Protein AF-A0A397UJT2-F1 (afdb_monomer)

Sequence (170 aa):
MAKDAKRPDTSYPSSTNLVVKIWIHFEGTPDPNKLEANISQVRDLADFKRILKNEFEPLKKVIPQNIQFLNNNNTPLLPDTSLQTLADSTTAKTPLLVRYPLSDANSKCKIPHTSGSLSLLREEVVKRFKELQTEEFYFFNDEIKDEIRNEYNFNILVSETEPNACQGLT

Solvent-accessible surface area (backbone atoms only — not comparable to full-atom values): 10315 Å² total; per-residue (Å²): 137,84,81,84,79,80,76,80,81,80,75,71,79,73,80,72,78,42,66,46,57,32,23,35,21,50,40,50,53,95,64,60,45,78,47,78,45,78,38,74,87,45,62,21,47,60,56,42,46,60,53,49,29,74,76,34,78,88,37,58,85,50,58,68,88,55,54,42,46,22,44,78,81,73,44,78,57,61,54,79,42,50,40,65,65,46,29,77,66,30,33,87,91,42,27,41,31,39,37,36,64,78,54,90,67,85,62,67,44,97,68,61,62,33,39,37,38,60,60,52,46,51,55,53,48,34,72,74,39,63,75,52,71,82,47,92,84,83,51,72,41,81,88,80,71,44,71,48,84,44,32,66,55,44,51,51,54,59,69,72,42,75,82,66,75,46,72,75,93,121

Organism: NCBI:txid44941

Radius of gyration: 22.95 Å; Cα contacts (8 Å, |Δi|>4): 228; chains: 1; bounding box: 46×37×94 Å

Nearest PDB structures (foldseek):
  6mfs-assembly1_A  TM=5.201E-01  e=7.960E-03  Mus musculus
  5hkh-assembly1_C  TM=5.973E-01  e=2.929E-02  Homo sapiens
  2kmc-assembly1_A  TM=5.522E-01  e=3.117E-02  Mus musculus
  5xda-assembly1_I-2  TM=5.743E-01  e=5.796E-02  Caenorhabditis elegans
  8exo-assembly1_A  TM=5.733E-01  e=8.352E-01  Homo sapiens

pLDDT: mean 78.0, std 15.74, range [34.88, 94.56]

Foldseek 3Di:
DDDDDDDDPPPDPDLPQPFFWAWEDEAFDPFTDIDTDRCSPPFWQLSVLVVCLVVDVQSVPFDSVQKFKAWQVRHTDDRNHGPNVRRVPHDRVTHTYIKGAPDPPPQPDPQGRISNSVVVVLVVCCVVPVVVVPDDDWDADPVVRGTPPTSVSVNVVVVPDDRPSPPDPD

Secondary structure (DSSP, 8-state):
-PPP--------------EEEEEEEETT-SS-EEEEEE-TT--BHHHHHHHHHHH-GGGTTS-GGG-EEE-TTSPBPPTT-BHHHHHHH-BTTBPEEEE-BS------SSS--BTTHHHHHHHHHHHH-GGGGTS----EETTTTEE--SHHHHHHHHHHS---------

Mean predicted aligned error: 11.89 Å

Structure (mmCIF, N/CA/C/O backbone):
data_AF-A0A397UJT2-F1
#
_entry.id   AF-A0A397UJT2-F1
#
loop_
_atom_site.group_PDB
_atom_site.id
_atom_site.type_symbol
_atom_site.label_atom_id
_atom_site.label_alt_id
_atom_site.label_comp_id
_atom_site.label_asym_id
_atom_site.label_entity_id
_atom_site.label_seq_id
_atom_site.pdbx_PDB_ins_code
_atom_site.Cartn_x
_atom_site.Cartn_y
_atom_site.Cartn_z
_atom_site.occupancy
_atom_site.B_iso_or_equiv
_atom_site.auth_seq_id
_atom_site.auth_comp_id
_atom_site.auth_asym_id
_atom_site.auth_atom_id
_atom_site.pdbx_PDB_model_num
ATOM 1 N N . MET A 1 1 ? -28.505 20.212 66.284 1.00 43.03 1 MET A N 1
ATOM 2 C CA . MET A 1 1 ? -27.267 20.473 65.515 1.00 43.03 1 MET A CA 1
ATOM 3 C C . MET A 1 1 ? -27.104 19.332 64.524 1.00 43.03 1 MET A C 1
ATOM 5 O O . MET A 1 1 ? -26.842 18.212 64.945 1.00 43.03 1 MET A O 1
ATOM 9 N N . ALA A 1 2 ? -27.422 19.577 63.252 1.00 40.47 2 ALA A N 1
ATOM 10 C CA . ALA A 1 2 ? -27.397 18.567 62.196 1.00 40.47 2 ALA A CA 1
ATOM 11 C C . ALA A 1 2 ? -25.959 18.371 61.693 1.00 40.47 2 ALA A C 1
ATOM 13 O O . ALA A 1 2 ? -25.232 19.345 61.521 1.00 40.47 2 ALA A O 1
ATOM 14 N N . LYS A 1 3 ? -25.546 17.112 61.507 1.00 45.75 3 LYS A N 1
ATOM 15 C CA . LYS A 1 3 ? -24.266 16.748 60.892 1.00 45.75 3 LYS A CA 1
ATOM 16 C C . LYS A 1 3 ? -24.428 16.790 59.374 1.00 45.75 3 LYS A C 1
ATOM 18 O O . LYS A 1 3 ? -25.236 16.037 58.836 1.00 45.75 3 LYS A O 1
ATOM 23 N N . ASP A 1 4 ? -23.647 17.640 58.716 1.00 44.72 4 ASP A N 1
ATOM 24 C CA . ASP A 1 4 ? -23.511 17.665 57.262 1.00 44.72 4 ASP A CA 1
ATOM 25 C C . ASP A 1 4 ? -22.942 16.335 56.753 1.00 44.72 4 ASP A C 1
ATOM 27 O O . ASP A 1 4 ? -21.814 15.944 57.068 1.00 44.72 4 ASP A O 1
ATOM 31 N N . ALA A 1 5 ? -23.745 15.627 55.962 1.00 48.91 5 ALA A N 1
ATOM 32 C CA . ALA A 1 5 ? -23.319 14.451 55.224 1.00 48.91 5 ALA A CA 1
ATOM 33 C C . ALA A 1 5 ? -22.609 14.905 53.941 1.00 48.91 5 ALA A C 1
ATOM 35 O O . ALA A 1 5 ? -23.224 15.423 53.009 1.00 48.91 5 ALA A O 1
ATOM 36 N N . LYS A 1 6 ? -21.291 14.707 53.902 1.00 49.12 6 LYS A N 1
ATOM 37 C CA . LYS A 1 6 ? -20.443 14.969 52.737 1.00 49.12 6 LYS A CA 1
ATOM 38 C C . LYS A 1 6 ? -20.831 14.005 51.605 1.00 49.12 6 LYS A C 1
ATOM 40 O O . LYS A 1 6 ? -20.672 12.794 51.749 1.00 49.12 6 LYS A O 1
ATOM 45 N N . ARG A 1 7 ? -21.366 14.535 50.497 1.00 48.69 7 ARG A N 1
ATOM 46 C CA . ARG A 1 7 ? -21.610 13.778 49.254 1.00 48.69 7 ARG A CA 1
ATOM 47 C C . ARG A 1 7 ? -20.283 13.183 48.756 1.00 48.69 7 ARG A C 1
ATOM 49 O O . ARG A 1 7 ? -19.294 13.914 48.734 1.00 48.69 7 ARG A O 1
ATOM 56 N N . PRO A 1 8 ? -20.237 11.903 48.351 1.00 46.66 8 PRO A N 1
ATOM 57 C CA . PRO A 1 8 ? -19.064 11.366 47.683 1.00 46.66 8 PRO A CA 1
ATOM 58 C C . PRO A 1 8 ? -18.974 11.978 46.282 1.00 46.66 8 PRO A C 1
ATOM 60 O O . PRO A 1 8 ? -19.914 11.874 45.492 1.00 46.66 8 PRO A O 1
ATOM 63 N N . ASP A 1 9 ? -17.848 12.631 45.999 1.00 44.88 9 ASP A N 1
ATOM 64 C CA . ASP A 1 9 ? -17.469 13.045 44.653 1.00 44.88 9 ASP A CA 1
ATOM 65 C C . ASP A 1 9 ? -17.355 11.796 43.776 1.00 44.88 9 ASP A C 1
ATOM 67 O O . ASP A 1 9 ? -16.393 11.032 43.857 1.00 44.88 9 ASP A O 1
ATOM 71 N N . THR A 1 10 ? -18.353 11.573 42.927 1.00 47.56 10 THR A N 1
ATOM 72 C CA . THR A 1 10 ? -18.224 10.698 41.766 1.00 47.56 10 THR A CA 1
ATOM 73 C C . THR A 1 10 ? -17.320 11.401 40.761 1.00 47.56 10 THR A C 1
ATOM 75 O O . THR A 1 10 ? -17.795 12.107 39.870 1.00 47.56 10 THR A O 1
ATOM 78 N N . SER A 1 11 ? -16.005 11.243 40.921 1.00 48.69 11 SER A N 1
ATOM 79 C CA . SER A 1 11 ? -15.072 11.508 39.836 1.00 48.69 11 SER A CA 1
ATOM 80 C C . SER A 1 11 ? -15.360 10.498 38.727 1.00 48.69 11 SER A C 1
ATOM 82 O O . SER A 1 11 ? -15.178 9.289 38.875 1.00 48.69 11 SER A O 1
ATOM 84 N N . TYR A 1 12 ? -15.892 10.995 37.613 1.00 52.59 12 TYR A N 1
ATOM 85 C CA . TYR A 1 12 ? -15.984 10.220 36.384 1.00 52.59 12 TYR A CA 1
ATOM 86 C C . TYR A 1 12 ? -14.579 9.716 36.030 1.00 52.59 12 TYR A C 1
ATOM 88 O O . TYR A 1 12 ? -13.629 10.503 36.123 1.00 52.59 12 TYR A O 1
ATOM 96 N N . PRO A 1 13 ? -14.405 8.438 35.640 1.00 48.00 13 PRO A N 1
ATOM 97 C CA . PRO A 1 13 ? -13.112 7.973 35.179 1.00 48.00 13 PRO A CA 1
ATOM 98 C C . PRO A 1 13 ? -12.708 8.843 33.990 1.00 48.00 13 PRO A C 1
ATOM 100 O O . PRO A 1 13 ? -13.432 8.944 32.998 1.00 48.00 13 PRO A O 1
ATOM 103 N N . SER A 1 14 ? -11.576 9.527 34.160 1.00 47.69 14 SER A N 1
ATOM 104 C CA . SER A 1 14 ? -10.899 10.292 33.122 1.00 47.69 14 SER A CA 1
ATOM 105 C C . SER A 1 14 ? -10.899 9.456 31.848 1.00 47.69 14 SER A C 1
ATOM 107 O O . SER A 1 14 ? -10.409 8.326 31.874 1.00 47.69 14 SER A O 1
ATOM 109 N N . SER A 1 15 ? -11.505 9.979 30.776 1.00 48.84 15 SER A N 1
ATOM 110 C CA . SER A 1 15 ? -11.451 9.357 29.453 1.00 48.84 15 SER A CA 1
ATOM 111 C C . SER A 1 15 ? -9.988 9.098 29.134 1.00 48.84 15 SER A C 1
ATOM 113 O O . SER A 1 15 ? -9.225 10.022 28.855 1.00 48.84 15 SER A O 1
ATOM 115 N N . THR A 1 16 ? -9.576 7.840 29.238 1.00 52.31 16 THR A N 1
ATOM 116 C CA . THR A 1 16 ? -8.257 7.411 28.819 1.00 52.31 16 THR A CA 1
ATOM 117 C C . THR A 1 16 ? -8.211 7.625 27.318 1.00 52.31 16 THR A C 1
ATOM 119 O O . THR A 1 16 ? -8.825 6.889 26.550 1.00 52.31 16 THR A O 1
ATOM 122 N N . ASN A 1 17 ? -7.524 8.684 26.894 1.00 58.03 17 ASN A N 1
ATOM 123 C CA . ASN A 1 17 ? -7.162 8.868 25.499 1.00 58.03 17 ASN A CA 1
ATOM 124 C C . ASN A 1 17 ? -6.334 7.644 25.093 1.00 58.03 17 ASN A C 1
ATOM 126 O O . ASN A 1 17 ? -5.150 7.559 25.415 1.00 58.03 17 ASN A O 1
ATOM 130 N N . LEU A 1 18 ? -6.975 6.666 24.450 1.00 65.31 18 LEU A N 1
ATOM 131 C CA . LEU A 1 18 ? -6.307 5.514 23.861 1.00 65.31 18 LEU A CA 1
ATOM 132 C C . LEU A 1 18 ? -5.561 6.021 22.628 1.00 65.31 18 LEU A C 1
ATOM 134 O O . LEU A 1 18 ? -6.093 6.074 21.518 1.00 65.31 18 LEU A O 1
ATOM 138 N N . VAL A 1 19 ? -4.338 6.493 22.865 1.00 73.31 19 VAL A N 1
ATOM 139 C CA . VAL A 1 19 ? -3.390 6.819 21.806 1.00 73.31 19 VAL A CA 1
ATOM 140 C C . VAL A 1 19 ? -2.801 5.510 21.330 1.00 73.31 19 VAL A C 1
ATOM 142 O O . VAL A 1 19 ? -2.111 4.819 22.080 1.00 73.31 19 VAL A O 1
ATOM 145 N N . VAL A 1 20 ? -3.074 5.183 20.078 1.00 74.62 20 VAL A N 1
ATOM 146 C CA . VAL A 1 20 ? -2.522 4.000 19.446 1.00 74.62 20 VAL A CA 1
ATOM 147 C C . VAL A 1 20 ? -1.421 4.395 18.485 1.00 74.62 20 VAL A C 1
ATOM 149 O O . VAL A 1 20 ? -1.492 5.414 17.795 1.00 74.62 20 VAL A O 1
ATOM 152 N N . LYS A 1 21 ? -0.372 3.575 18.499 1.00 86.56 21 LYS A N 1
ATOM 153 C CA . LYS A 1 21 ? 0.815 3.723 17.671 1.00 86.56 21 LYS A CA 1
ATOM 154 C C . LYS A 1 21 ? 0.813 2.593 16.659 1.00 86.56 21 LYS A C 1
ATOM 156 O O . LYS A 1 21 ? 0.954 1.441 17.049 1.00 86.56 21 LYS A O 1
ATOM 161 N N . ILE A 1 22 ? 0.656 2.923 15.386 1.00 90.69 22 ILE A N 1
ATOM 162 C CA . ILE A 1 22 ? 0.601 1.941 14.303 1.00 90.69 22 ILE A CA 1
ATOM 163 C C . ILE A 1 22 ? 1.647 2.285 13.250 1.00 90.69 22 ILE A C 1
ATOM 165 O O . ILE A 1 22 ? 1.826 3.450 12.892 1.00 90.69 22 ILE A O 1
ATOM 169 N N . TRP A 1 23 ? 2.375 1.275 12.782 1.00 93.31 23 TRP A N 1
ATOM 170 C CA . TRP A 1 23 ? 3.305 1.440 11.670 1.00 93.31 23 TRP A CA 1
ATOM 171 C C . TRP A 1 23 ? 2.559 1.248 10.361 1.00 93.31 23 TRP A C 1
ATOM 173 O O . TRP A 1 23 ? 1.904 0.228 10.164 1.00 93.31 23 TRP A O 1
ATOM 183 N N . ILE A 1 24 ? 2.663 2.233 9.478 1.00 92.44 24 ILE A N 1
ATOM 184 C CA . ILE A 1 24 ? 1.937 2.297 8.216 1.00 92.44 24 ILE A CA 1
ATOM 185 C C . ILE A 1 24 ? 2.936 2.488 7.099 1.00 92.44 24 ILE A C 1
ATOM 187 O O . ILE A 1 24 ? 3.810 3.344 7.178 1.00 92.44 24 ILE A O 1
ATOM 191 N N . HIS A 1 25 ? 2.776 1.741 6.025 1.00 91.19 25 HIS A N 1
ATOM 192 C CA . HIS A 1 25 ? 3.574 1.904 4.828 1.00 91.19 25 HIS A CA 1
ATOM 193 C C . HIS A 1 25 ? 2.638 2.186 3.671 1.00 91.19 25 HIS A C 1
ATOM 195 O O . HIS A 1 25 ? 1.813 1.351 3.305 1.00 91.19 25 HIS A O 1
ATOM 201 N N . PHE A 1 26 ? 2.734 3.390 3.120 1.00 87.31 26 PHE A N 1
ATOM 202 C CA . PHE A 1 26 ? 2.083 3.666 1.854 1.00 87.31 26 PHE A CA 1
ATOM 203 C C . PHE A 1 26 ? 2.830 2.903 0.784 1.00 87.31 26 PHE A C 1
ATOM 205 O O . PHE A 1 26 ? 4.045 3.029 0.654 1.00 87.31 26 PHE A O 1
ATOM 212 N N . GLU A 1 27 ? 2.107 2.087 0.035 1.00 80.94 27 GLU A N 1
ATOM 213 C CA . GLU A 1 27 ? 2.737 1.373 -1.056 1.00 80.94 27 GLU A CA 1
ATOM 214 C C . GLU A 1 27 ? 3.396 2.376 -2.007 1.00 80.94 27 GLU A C 1
ATOM 216 O O . GLU A 1 27 ? 2.856 3.465 -2.231 1.00 80.94 27 GLU A O 1
ATOM 221 N N . GLY A 1 28 ? 4.601 2.039 -2.463 1.00 70.81 28 GLY A N 1
ATOM 222 C CA . GLY A 1 28 ? 5.412 2.905 -3.309 1.00 70.81 28 GLY A CA 1
ATOM 223 C C . GLY A 1 28 ? 6.269 3.950 -2.583 1.00 70.81 28 GLY A C 1
ATOM 224 O O . GLY A 1 28 ? 7.106 4.592 -3.218 1.00 70.81 28 GLY A O 1
ATOM 225 N N . THR A 1 29 ? 6.134 4.127 -1.264 1.00 74.62 29 THR A N 1
ATOM 226 C CA . THR A 1 29 ? 7.084 4.948 -0.491 1.00 74.62 29 THR A CA 1
ATOM 227 C C . THR A 1 29 ? 8.268 4.104 -0.012 1.00 74.62 29 THR A C 1
ATOM 229 O O . THR A 1 29 ? 8.102 2.905 0.200 1.00 74.62 29 THR A O 1
ATOM 232 N N . PRO A 1 30 ? 9.469 4.683 0.173 1.00 74.81 30 PRO A N 1
ATOM 233 C CA . PRO A 1 30 ? 10.641 3.907 0.583 1.00 74.81 30 PRO A CA 1
ATOM 234 C C . PRO A 1 30 ? 10.521 3.369 2.013 1.00 74.81 30 PRO A C 1
ATOM 236 O O . PRO A 1 30 ? 10.915 2.236 2.269 1.00 74.81 30 PRO A O 1
ATOM 239 N N . ASP A 1 31 ? 9.922 4.150 2.917 1.00 80.75 31 ASP A N 1
ATOM 240 C CA . ASP A 1 31 ? 9.933 3.856 4.348 1.00 80.75 31 ASP A CA 1
ATOM 241 C C . ASP A 1 31 ? 8.528 3.859 4.974 1.00 80.75 31 ASP A C 1
ATOM 243 O O . ASP A 1 31 ? 7.656 4.640 4.564 1.00 80.75 31 ASP A O 1
ATOM 247 N N . PRO A 1 32 ? 8.299 3.018 6.000 1.00 88.88 32 PRO A N 1
ATOM 248 C CA . PRO A 1 32 ? 7.095 3.059 6.810 1.00 88.88 32 PRO A CA 1
ATOM 249 C C . PRO A 1 32 ? 7.113 4.239 7.787 1.00 88.88 32 PRO A C 1
ATOM 251 O O . PRO A 1 32 ? 8.118 4.552 8.425 1.00 88.88 32 PRO A O 1
ATOM 254 N N . ASN A 1 33 ? 5.948 4.845 7.977 1.00 88.50 33 ASN A N 1
ATOM 255 C CA . ASN A 1 33 ? 5.705 5.928 8.915 1.00 88.50 33 ASN A CA 1
ATOM 256 C C . ASN A 1 33 ? 4.991 5.409 10.160 1.00 88.50 33 ASN A C 1
ATOM 258 O O . ASN A 1 33 ? 4.050 4.617 10.084 1.00 88.50 33 ASN A O 1
ATOM 262 N N . LYS A 1 34 ? 5.403 5.897 11.328 1.00 90.25 34 LYS A N 1
ATOM 263 C CA . LYS A 1 34 ? 4.697 5.627 12.577 1.00 90.25 34 LYS A CA 1
ATOM 264 C C . LYS A 1 34 ? 3.608 6.673 12.776 1.00 90.25 34 LYS A C 1
ATOM 266 O O . LYS A 1 34 ? 3.916 7.844 12.980 1.00 90.25 34 LYS A O 1
ATOM 271 N N . LEU A 1 35 ? 2.352 6.246 12.743 1.00 88.50 35 LEU A N 1
ATOM 272 C CA . LEU A 1 35 ? 1.218 7.100 13.065 1.00 88.50 35 LEU A CA 1
ATOM 273 C C . LEU A 1 35 ? 0.889 6.977 14.553 1.00 88.50 35 LEU A C 1
ATOM 275 O O . LEU A 1 35 ? 0.661 5.875 15.056 1.00 88.50 35 LEU A O 1
ATOM 279 N N . GLU A 1 36 ? 0.832 8.114 15.241 1.00 85.94 36 GLU A N 1
ATOM 280 C CA . GLU A 1 36 ? 0.299 8.214 16.599 1.00 85.94 36 GLU A CA 1
ATOM 281 C C . GLU A 1 36 ? -1.036 8.956 16.532 1.00 85.94 36 GLU A C 1
ATOM 283 O O . GLU A 1 36 ? -1.069 10.157 16.283 1.00 85.94 36 GLU A O 1
ATOM 288 N N . ALA A 1 37 ? -2.142 8.238 16.723 1.00 74.69 37 ALA A N 1
ATOM 289 C CA . ALA A 1 37 ? -3.480 8.812 16.639 1.00 74.69 37 ALA A CA 1
ATOM 290 C C . ALA A 1 37 ? -4.293 8.478 17.892 1.00 74.69 37 ALA A C 1
ATOM 292 O O . ALA A 1 37 ? -4.190 7.384 18.454 1.00 74.69 37 ALA A O 1
ATOM 293 N N . ASN A 1 38 ? -5.131 9.420 18.328 1.00 74.69 38 ASN A N 1
ATOM 294 C CA . ASN A 1 38 ? -6.150 9.133 19.332 1.00 74.69 38 ASN A CA 1
ATOM 295 C C . ASN A 1 38 ? -7.276 8.347 18.658 1.00 74.69 38 ASN A C 1
ATOM 297 O O . ASN A 1 38 ? -8.054 8.903 17.884 1.00 74.69 38 ASN A O 1
ATOM 301 N N . ILE A 1 39 ? -7.345 7.051 18.953 1.00 69.75 39 ILE A N 1
ATOM 302 C CA . ILE A 1 39 ? -8.316 6.139 18.345 1.00 69.75 39 ILE A CA 1
ATOM 303 C C . ILE A 1 39 ? -9.414 5.732 19.324 1.00 69.75 39 ILE A C 1
ATOM 305 O O . ILE A 1 39 ? -10.097 4.741 19.097 1.00 69.75 39 ILE A O 1
ATOM 309 N N . SER A 1 40 ? -9.624 6.485 20.407 1.00 68.12 40 SER A N 1
ATOM 310 C CA . SER A 1 40 ? -10.655 6.186 21.419 1.00 68.12 40 SER A CA 1
ATOM 311 C C . SER A 1 40 ? -12.063 5.948 20.841 1.00 68.12 40 SER A C 1
ATOM 313 O O . SER A 1 40 ? -12.888 5.304 21.486 1.00 68.12 40 SER A O 1
ATOM 315 N N . GLN A 1 41 ? -12.332 6.421 19.618 1.00 68.81 41 GLN A N 1
ATOM 316 C CA . GLN A 1 41 ? -13.581 6.204 18.879 1.00 68.81 41 GLN A CA 1
ATOM 317 C C . GLN A 1 41 ? -13.438 5.378 17.589 1.00 68.81 41 GLN A C 1
ATOM 319 O O . GLN A 1 41 ? -14.412 5.252 16.856 1.00 68.81 41 GLN A O 1
ATOM 324 N N . VAL A 1 42 ? -12.258 4.838 17.286 1.00 81.50 42 VAL A N 1
ATOM 325 C CA . VAL A 1 42 ? -11.992 4.062 16.067 1.00 81.50 42 VAL A CA 1
ATOM 326 C C . VAL A 1 42 ? -11.751 2.613 16.452 1.00 81.50 42 VAL A C 1
ATOM 328 O O . VAL A 1 42 ? -10.796 2.296 17.158 1.00 81.50 42 VAL A O 1
ATOM 331 N N . ARG A 1 43 ? -12.651 1.735 16.008 1.00 83.38 43 ARG A N 1
ATOM 332 C CA . ARG A 1 43 ? -12.629 0.315 16.386 1.00 83.38 43 ARG A CA 1
ATOM 333 C C . ARG A 1 43 ? -11.940 -0.549 15.342 1.00 83.38 43 ARG A C 1
ATOM 335 O O . ARG A 1 43 ? -11.213 -1.479 15.691 1.00 83.38 43 ARG A O 1
ATOM 342 N N . ASP A 1 44 ? -12.160 -0.224 14.079 1.00 89.38 44 ASP A N 1
ATOM 343 C CA . ASP A 1 44 ? -11.795 -1.066 12.954 1.00 89.38 44 ASP A CA 1
ATOM 344 C C . ASP A 1 44 ? -11.137 -0.269 11.819 1.00 89.38 44 ASP A C 1
ATOM 346 O O . ASP A 1 44 ? -10.925 0.948 11.897 1.00 89.38 44 ASP A O 1
ATOM 350 N N . LEU A 1 45 ? -10.769 -0.981 10.757 1.00 90.88 45 LEU A N 1
ATOM 351 C CA . LEU A 1 45 ? -10.144 -0.391 9.582 1.00 90.88 45 LEU A CA 1
ATOM 352 C C . LEU A 1 45 ? -11.088 0.531 8.800 1.00 90.88 45 LEU A C 1
ATOM 354 O O . LEU A 1 45 ? -10.605 1.459 8.150 1.00 90.88 45 LEU A O 1
ATOM 358 N N . ALA A 1 46 ? -12.406 0.319 8.838 1.00 89.25 46 ALA A N 1
ATOM 359 C CA . ALA A 1 46 ? -13.356 1.193 8.154 1.00 89.25 46 ALA A CA 1
ATOM 360 C C . ALA A 1 46 ? -13.334 2.604 8.759 1.00 89.25 46 ALA A C 1
ATOM 362 O O . ALA A 1 46 ? -13.181 3.588 8.026 1.00 89.25 46 ALA A O 1
ATOM 363 N N . ASP A 1 47 ? -13.385 2.694 10.087 1.00 88.19 47 ASP A N 1
ATOM 364 C CA . ASP A 1 47 ? -13.262 3.952 10.823 1.00 88.19 47 ASP A CA 1
ATOM 365 C C . ASP A 1 47 ? -11.868 4.582 10.654 1.00 88.19 47 ASP A C 1
ATOM 367 O O . ASP A 1 47 ? -11.725 5.808 10.544 1.00 88.19 47 ASP A O 1
ATOM 371 N N . PHE A 1 48 ? -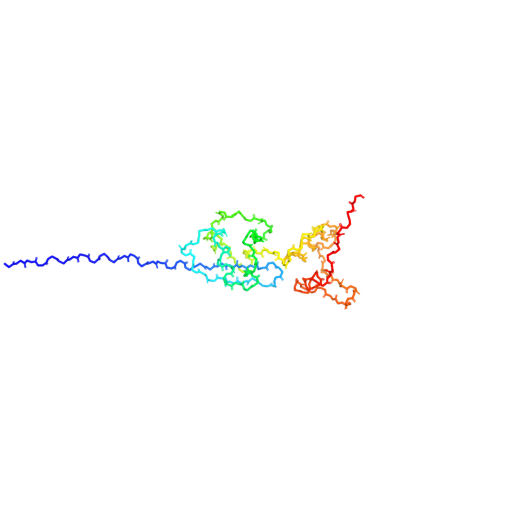10.827 3.745 10.584 1.00 90.62 48 PHE A N 1
ATOM 372 C CA . PHE A 1 48 ? -9.437 4.188 10.485 1.00 90.62 48 PHE A CA 1
ATOM 373 C C . PHE A 1 48 ? -9.137 4.969 9.200 1.00 90.62 48 PHE A C 1
ATOM 375 O O . PHE A 1 48 ? -8.337 5.907 9.219 1.00 90.62 48 PHE A O 1
ATOM 382 N N . LYS A 1 49 ? -9.837 4.674 8.096 1.00 91.50 49 LYS A N 1
ATOM 383 C CA . LYS A 1 49 ? -9.704 5.420 6.828 1.00 91.50 49 LYS A CA 1
ATOM 384 C C . LYS A 1 49 ? -9.884 6.922 7.018 1.00 91.50 49 LYS A C 1
ATOM 386 O O . LYS A 1 49 ? -9.171 7.707 6.398 1.00 91.50 49 LYS A O 1
ATOM 391 N N . ARG A 1 50 ? -10.815 7.337 7.883 1.00 88.44 50 ARG A N 1
ATOM 392 C CA . ARG A 1 50 ? -11.068 8.758 8.162 1.00 88.44 50 ARG A CA 1
ATOM 393 C C . ARG A 1 50 ? -9.870 9.424 8.834 1.00 88.44 50 ARG A C 1
ATOM 395 O O . ARG A 1 50 ? -9.550 10.554 8.481 1.00 88.44 50 ARG A O 1
ATOM 402 N N . ILE A 1 51 ? -9.211 8.732 9.765 1.00 88.75 51 ILE A N 1
ATOM 403 C CA . ILE A 1 51 ? -7.997 9.240 10.418 1.00 88.75 51 ILE A CA 1
ATOM 404 C C . ILE A 1 51 ? -6.907 9.434 9.368 1.00 88.75 51 ILE A C 1
ATOM 406 O O . ILE A 1 51 ? -6.374 10.529 9.241 1.00 88.75 51 ILE A O 1
ATOM 410 N N . LEU A 1 52 ? -6.642 8.419 8.544 1.00 89.88 52 LEU A N 1
ATOM 411 C CA . LEU A 1 52 ? -5.583 8.508 7.537 1.00 89.88 52 LEU A CA 1
ATOM 412 C C . LEU A 1 52 ? -5.781 9.649 6.548 1.00 89.88 52 LEU A C 1
ATOM 414 O O . LEU A 1 52 ? -4.825 10.329 6.197 1.00 89.88 52 LEU A O 1
ATOM 418 N N . LYS A 1 53 ? -7.021 9.894 6.129 1.00 90.81 53 LYS A N 1
ATOM 419 C CA . LYS A 1 53 ? -7.330 11.024 5.252 1.00 90.81 53 LYS A CA 1
ATOM 420 C C . LYS A 1 53 ? -7.034 12.382 5.883 1.00 90.81 53 LYS A C 1
ATOM 422 O O . LYS A 1 53 ? -6.684 13.308 5.159 1.00 90.81 53 LYS A O 1
ATOM 427 N N . ASN A 1 54 ? -7.217 12.516 7.192 1.00 87.62 54 ASN A N 1
ATOM 428 C CA . ASN A 1 54 ? -6.956 13.769 7.894 1.00 87.62 54 ASN A CA 1
ATOM 429 C C . ASN A 1 54 ? -5.455 13.991 8.104 1.00 87.62 54 ASN A C 1
ATOM 431 O O . ASN A 1 54 ? -4.991 15.120 7.981 1.00 87.62 54 ASN A O 1
ATOM 435 N N . GLU A 1 55 ? -4.722 12.915 8.385 1.00 88.12 55 GLU A N 1
ATOM 436 C CA . GLU A 1 55 ? -3.298 12.959 8.731 1.00 88.12 55 GLU A CA 1
ATOM 437 C C . GLU A 1 55 ? -2.382 13.015 7.499 1.00 88.12 55 GLU A C 1
ATOM 439 O O . GLU A 1 55 ? -1.311 13.615 7.548 1.00 88.12 55 GLU A O 1
ATOM 444 N N . PHE A 1 56 ? -2.790 12.423 6.371 1.00 87.25 56 PHE A N 1
ATOM 445 C CA . PHE A 1 56 ? -1.940 12.294 5.187 1.00 87.25 56 PHE A CA 1
ATOM 446 C C . PHE A 1 56 ? -2.518 13.041 3.980 1.00 87.25 56 PHE A C 1
ATOM 448 O O . PHE A 1 56 ? -3.541 12.649 3.414 1.00 87.25 56 PHE A O 1
ATOM 455 N N . GLU A 1 57 ? -1.807 14.084 3.529 1.00 85.50 57 GLU A N 1
ATOM 456 C CA . GLU A 1 57 ? -2.169 14.895 2.352 1.00 85.50 57 GLU A CA 1
ATOM 457 C C . GLU A 1 57 ? -2.541 14.071 1.104 1.00 85.50 57 GLU A C 1
ATOM 459 O O . GLU A 1 57 ? -3.579 14.374 0.504 1.00 85.50 57 GLU A O 1
ATOM 464 N N . PRO A 1 58 ? -1.796 13.006 0.720 1.00 81.44 58 PRO A N 1
ATOM 465 C CA . PRO A 1 58 ? -2.121 12.221 -0.474 1.00 81.44 58 PRO A CA 1
ATOM 466 C C . PRO A 1 58 ? -3.518 11.590 -0.436 1.00 81.44 58 PRO A C 1
ATOM 468 O O . PRO A 1 58 ? -4.132 11.372 -1.477 1.00 81.44 58 PRO A O 1
ATOM 471 N N . LEU A 1 59 ? -4.056 11.330 0.759 1.00 88.25 59 LEU A N 1
ATOM 472 C CA . LEU A 1 59 ? -5.338 10.658 0.933 1.00 88.25 59 LEU A CA 1
ATOM 473 C C . LEU A 1 59 ? -6.534 11.610 1.017 1.00 88.25 59 LEU A C 1
ATOM 475 O O . LEU A 1 59 ? -7.674 11.153 0.907 1.00 88.25 59 LEU A O 1
ATOM 479 N N . LYS A 1 60 ? -6.333 12.926 1.171 1.00 87.75 60 LYS A N 1
ATOM 480 C CA . LYS A 1 60 ? -7.443 13.881 1.369 1.00 87.75 60 LYS A CA 1
ATOM 481 C C . LYS A 1 60 ? -8.501 13.806 0.269 1.00 87.75 60 LYS A C 1
ATOM 483 O O . LYS A 1 60 ? -9.701 13.837 0.557 1.00 87.75 60 LYS A O 1
ATOM 488 N N . LYS A 1 61 ? -8.058 13.653 -0.982 1.00 85.50 61 LYS A N 1
ATOM 489 C CA . LYS A 1 61 ? -8.923 13.578 -2.171 1.00 85.50 61 LYS A CA 1
ATOM 490 C C . LYS A 1 61 ? -9.386 12.156 -2.509 1.00 85.50 61 LYS A C 1
ATOM 492 O O . LYS A 1 61 ? -10.286 11.999 -3.323 1.00 85.50 61 LYS A O 1
ATOM 497 N N . VAL A 1 62 ? -8.830 11.130 -1.865 1.00 85.81 62 VAL A N 1
ATOM 498 C CA . VAL A 1 62 ? -9.162 9.725 -2.137 1.00 85.81 62 VAL A CA 1
ATOM 499 C C . VAL A 1 62 ? -10.475 9.358 -1.447 1.00 85.81 62 VAL A C 1
ATOM 501 O O . VAL A 1 62 ? -10.653 9.600 -0.249 1.00 85.81 62 VAL A O 1
ATOM 504 N N . ILE A 1 63 ? -11.424 8.762 -2.170 1.00 87.81 63 ILE A N 1
ATOM 505 C CA . ILE A 1 63 ? -12.645 8.236 -1.544 1.00 87.81 63 ILE A CA 1
ATOM 506 C C . ILE A 1 63 ? -12.300 7.032 -0.645 1.00 87.81 63 ILE A C 1
ATOM 508 O O . ILE A 1 63 ? -11.512 6.180 -1.054 1.00 87.81 63 ILE A O 1
ATOM 512 N N . PRO A 1 64 ? -12.863 6.913 0.575 1.00 87.81 64 PRO A N 1
ATOM 513 C CA . PRO A 1 64 ? -12.489 5.849 1.511 1.00 87.81 64 PRO A CA 1
ATOM 514 C C . PRO A 1 64 ? -12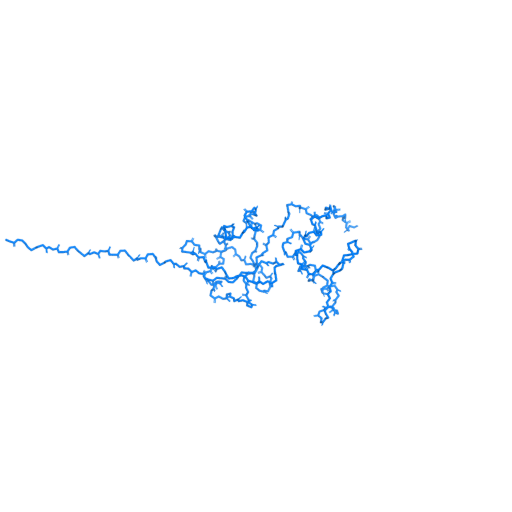.592 4.432 0.929 1.00 87.81 64 PRO A C 1
ATOM 516 O O . PRO A 1 64 ? -11.787 3.565 1.256 1.00 87.81 64 PRO A O 1
ATOM 519 N N . GLN A 1 65 ? -13.558 4.176 0.048 1.00 87.38 65 GLN A N 1
ATOM 520 C CA . GLN A 1 65 ? -13.765 2.876 -0.595 1.00 87.38 65 GLN A CA 1
ATOM 521 C C . GLN A 1 65 ? -12.558 2.433 -1.429 1.00 87.38 65 GLN A C 1
ATOM 523 O O . GLN A 1 65 ? -12.303 1.237 -1.525 1.00 87.38 65 GLN A O 1
ATOM 528 N N . ASN A 1 66 ? -11.782 3.385 -1.943 1.00 87.81 66 ASN A N 1
ATOM 529 C CA . ASN A 1 66 ? -10.613 3.115 -2.766 1.00 87.81 66 ASN A CA 1
ATOM 530 C C . ASN A 1 66 ? -9.316 2.960 -1.953 1.00 87.81 66 ASN A C 1
ATOM 532 O O . ASN A 1 66 ? -8.269 2.670 -2.523 1.00 87.81 66 ASN A O 1
ATOM 536 N N . ILE A 1 67 ? -9.370 3.154 -0.633 1.00 91.50 67 ILE A N 1
ATOM 537 C CA . ILE A 1 67 ? -8.248 2.865 0.263 1.00 91.50 67 ILE A CA 1
ATOM 538 C C . ILE A 1 67 ? -8.314 1.387 0.639 1.00 91.50 67 ILE A C 1
ATOM 540 O O . ILE A 1 67 ? -9.292 0.934 1.248 1.00 91.50 67 ILE A O 1
ATOM 544 N N . GLN A 1 68 ? -7.265 0.646 0.306 1.00 92.31 68 GLN A N 1
ATOM 545 C CA . GLN A 1 68 ? -7.112 -0.759 0.645 1.00 92.31 68 GLN A CA 1
ATOM 546 C C . GLN A 1 68 ? -6.008 -0.928 1.688 1.00 92.31 68 GLN A C 1
ATOM 548 O O . GLN A 1 68 ? -4.918 -0.375 1.557 1.00 92.31 68 GLN A O 1
ATOM 553 N N . PHE A 1 69 ? -6.307 -1.720 2.713 1.00 94.56 69 PHE A N 1
ATOM 554 C CA . PHE A 1 69 ? -5.339 -2.144 3.714 1.00 94.56 69 PHE A CA 1
ATOM 555 C C . PHE A 1 69 ? -4.868 -3.549 3.401 1.00 94.56 69 PHE A C 1
ATOM 557 O O . PHE A 1 69 ? -5.697 -4.428 3.151 1.00 94.56 69 PHE A O 1
ATOM 564 N N . LEU A 1 70 ? -3.559 -3.764 3.440 1.00 92.94 70 LEU A N 1
ATOM 565 C CA . LEU A 1 70 ? -2.965 -5.078 3.258 1.00 92.94 70 LEU A CA 1
ATOM 566 C C . LEU A 1 70 ? -2.032 -5.397 4.425 1.00 92.94 70 LEU A C 1
ATOM 568 O O . LEU A 1 70 ? -1.447 -4.509 5.047 1.00 92.94 70 LEU A O 1
ATOM 572 N N . ASN A 1 71 ? -1.902 -6.681 4.738 1.00 90.50 71 ASN A N 1
ATOM 573 C CA . ASN A 1 71 ? -0.853 -7.138 5.641 1.00 90.50 71 ASN A CA 1
ATOM 574 C C . ASN A 1 71 ? 0.512 -7.151 4.928 1.00 90.50 71 ASN A C 1
ATOM 576 O O . ASN A 1 71 ? 0.603 -6.939 3.721 1.00 90.50 71 ASN A O 1
ATOM 580 N N . ASN A 1 72 ? 1.570 -7.485 5.666 1.00 85.69 72 ASN A N 1
ATOM 581 C CA . ASN A 1 72 ? 2.937 -7.561 5.139 1.00 85.69 72 ASN A CA 1
ATOM 582 C C . ASN A 1 72 ? 3.145 -8.615 4.026 1.00 85.69 72 ASN A C 1
ATOM 584 O O . ASN A 1 72 ? 4.190 -8.637 3.390 1.00 85.69 72 ASN A O 1
ATOM 588 N N . ASN A 1 73 ? 2.165 -9.493 3.791 1.00 85.31 73 ASN A N 1
ATOM 589 C CA . ASN A 1 73 ? 2.172 -10.483 2.713 1.00 85.31 73 ASN A CA 1
ATOM 590 C C . ASN A 1 73 ? 1.285 -10.043 1.531 1.00 85.31 73 ASN A C 1
ATOM 592 O O . ASN A 1 73 ? 0.780 -10.896 0.801 1.00 85.31 73 ASN A O 1
ATOM 596 N N . ASN A 1 74 ? 1.001 -8.743 1.388 1.00 82.62 74 ASN A N 1
ATOM 597 C CA . ASN A 1 74 ? 0.113 -8.182 0.362 1.00 82.62 74 ASN A CA 1
ATOM 598 C C . ASN A 1 74 ? -1.302 -8.795 0.350 1.00 82.62 74 ASN A C 1
ATOM 600 O O . ASN A 1 74 ? -2.002 -8.761 -0.661 1.00 82.62 74 ASN A O 1
ATOM 604 N N . THR A 1 75 ? -1.760 -9.356 1.475 1.00 89.31 75 THR A N 1
ATOM 605 C CA . THR A 1 75 ? -3.115 -9.910 1.587 1.00 89.31 75 THR A CA 1
ATOM 606 C C . THR A 1 75 ? -4.077 -8.822 2.066 1.00 89.31 75 THR A C 1
ATOM 608 O O . THR A 1 75 ? -3.812 -8.222 3.114 1.00 89.31 75 THR A O 1
ATOM 611 N N . PRO A 1 76 ? -5.196 -8.574 1.360 1.00 92.38 76 PRO A N 1
ATOM 612 C CA . PRO A 1 76 ? -6.198 -7.605 1.788 1.00 92.38 76 PRO A CA 1
ATOM 613 C C . PRO A 1 76 ? -6.768 -7.927 3.173 1.00 92.38 76 PRO A C 1
ATOM 615 O O . PRO A 1 76 ? -7.121 -9.072 3.459 1.00 92.38 76 PRO A O 1
ATOM 618 N N . LEU A 1 77 ? -6.892 -6.903 4.013 1.00 94.56 77 LEU A N 1
ATOM 619 C CA . LEU A 1 77 ? -7.527 -6.994 5.324 1.00 94.56 77 LEU A CA 1
ATOM 620 C C . LEU A 1 77 ? -9.004 -6.603 5.239 1.00 94.56 77 LEU A C 1
ATOM 622 O O . LEU A 1 77 ? -9.385 -5.703 4.485 1.00 94.56 77 LEU A O 1
ATOM 626 N N . LEU A 1 78 ? -9.839 -7.280 6.029 1.00 93.56 78 LEU A N 1
ATOM 627 C CA . LEU A 1 78 ? -11.274 -7.012 6.068 1.00 93.56 78 LEU A CA 1
ATOM 628 C C . LEU A 1 78 ? -11.572 -5.701 6.816 1.00 93.56 78 LEU A C 1
ATOM 630 O O . LEU A 1 78 ? -10.849 -5.366 7.759 1.00 93.56 78 LEU A O 1
ATOM 634 N N . PRO A 1 79 ? -12.626 -4.952 6.442 1.00 91.38 79 PRO A N 1
ATOM 635 C CA . PRO A 1 79 ? -12.939 -3.665 7.067 1.00 91.38 79 PRO A CA 1
ATOM 636 C C . PRO A 1 79 ? -13.199 -3.727 8.578 1.00 91.38 79 PRO A C 1
ATOM 638 O O . PRO A 1 79 ? -12.904 -2.758 9.266 1.00 91.38 79 PRO A O 1
ATOM 641 N N . ASP A 1 80 ? -13.712 -4.850 9.084 1.00 92.62 80 ASP A N 1
ATOM 642 C CA . ASP A 1 80 ? -14.008 -5.118 10.498 1.00 92.62 80 ASP A CA 1
ATOM 643 C C . ASP A 1 80 ? -12.785 -5.603 11.302 1.00 92.62 80 ASP A C 1
ATOM 645 O O . ASP A 1 80 ? -12.894 -5.911 12.491 1.00 92.62 80 ASP A O 1
ATOM 649 N N . THR A 1 81 ? -11.600 -5.653 10.679 1.00 92.69 81 THR A N 1
ATOM 650 C CA . THR A 1 81 ? -10.349 -5.985 11.372 1.00 92.69 81 THR A CA 1
ATOM 651 C C . THR A 1 81 ? -10.088 -4.984 12.497 1.00 92.69 81 THR A C 1
ATOM 653 O O . THR A 1 81 ? -10.018 -3.777 12.265 1.00 92.69 81 THR A O 1
ATOM 656 N N . SER A 1 82 ? -9.887 -5.505 13.709 1.00 90.81 82 SER A N 1
ATOM 657 C CA . SER A 1 82 ? -9.583 -4.730 14.916 1.00 90.81 82 SER A CA 1
ATOM 658 C C . SER A 1 82 ? -8.321 -3.884 14.750 1.00 90.81 82 SER A C 1
ATOM 660 O O . SER A 1 82 ? -7.223 -4.412 14.536 1.00 90.81 82 SER A O 1
ATOM 662 N N . LEU A 1 83 ? -8.460 -2.567 14.927 1.00 88.81 83 LEU A N 1
ATOM 663 C CA . LEU A 1 83 ? -7.327 -1.647 14.838 1.00 88.81 83 LEU A CA 1
ATOM 664 C C . LEU A 1 83 ? -6.337 -1.844 15.994 1.00 88.81 83 LEU A C 1
ATOM 666 O O . LEU A 1 83 ? -5.131 -1.734 15.791 1.00 88.81 83 LEU A O 1
ATOM 670 N N . GLN A 1 84 ? -6.831 -2.187 17.187 1.00 86.44 84 GLN A N 1
ATOM 671 C CA . GLN A 1 84 ? -5.982 -2.452 18.352 1.00 86.44 84 GLN A CA 1
ATOM 672 C C . GLN A 1 84 ? -5.049 -3.640 18.093 1.00 86.44 84 GLN A C 1
ATOM 674 O O . GLN A 1 84 ? -3.846 -3.552 18.316 1.00 86.44 84 GLN A O 1
ATOM 679 N N . THR A 1 85 ? -5.587 -4.726 17.534 1.00 87.31 85 THR A N 1
ATOM 680 C CA . THR A 1 85 ? -4.804 -5.923 17.198 1.00 87.31 85 THR A CA 1
ATOM 681 C C . THR A 1 85 ? -3.726 -5.618 16.156 1.00 87.31 85 THR A C 1
ATOM 683 O O . THR A 1 85 ? -2.610 -6.134 16.235 1.00 87.31 85 THR A O 1
ATOM 686 N N . LEU A 1 86 ? -4.034 -4.758 15.183 1.00 89.19 86 LEU A N 1
ATOM 687 C CA . LEU A 1 86 ? -3.048 -4.305 14.204 1.00 89.19 86 LEU A CA 1
ATOM 688 C C . LEU A 1 86 ? -1.970 -3.446 14.856 1.00 89.19 86 LEU A C 1
ATOM 690 O O . LEU A 1 86 ? -0.787 -3.667 14.629 1.00 89.19 86 LEU A O 1
ATOM 694 N N . ALA A 1 87 ? -2.341 -2.510 15.716 1.00 87.38 87 ALA A N 1
ATOM 695 C CA . ALA A 1 87 ? -1.359 -1.676 16.383 1.00 87.38 87 ALA A CA 1
ATOM 696 C C . ALA A 1 87 ? -0.381 -2.460 17.261 1.00 87.38 87 ALA A C 1
ATOM 698 O O . ALA A 1 87 ? 0.812 -2.172 17.240 1.00 87.38 87 ALA A O 1
ATOM 699 N N . ASP A 1 88 ? -0.869 -3.486 17.956 1.00 87.06 88 ASP A N 1
ATOM 700 C CA . ASP A 1 88 ? -0.033 -4.345 18.798 1.00 87.06 88 ASP A CA 1
ATOM 701 C C . ASP A 1 88 ? 0.905 -5.253 17.975 1.00 87.06 88 ASP A C 1
ATOM 703 O O . ASP A 1 88 ? 1.904 -5.746 18.498 1.00 87.06 88 ASP A O 1
ATOM 707 N N . SER A 1 89 ? 0.605 -5.479 16.690 1.00 88.56 89 SER A N 1
ATOM 708 C CA . SER A 1 89 ? 1.353 -6.394 15.810 1.00 88.56 89 SER A CA 1
ATOM 709 C C . SER A 1 89 ? 2.230 -5.698 14.763 1.00 88.56 89 SER A C 1
ATOM 711 O O . SER A 1 89 ? 3.226 -6.271 14.313 1.00 88.56 89 SER A O 1
ATOM 713 N N . THR A 1 90 ? 1.895 -4.471 14.363 1.00 91.44 90 THR A N 1
ATOM 714 C CA . THR A 1 90 ? 2.665 -3.736 13.353 1.00 91.44 90 THR A CA 1
ATOM 715 C C . THR A 1 90 ? 4.003 -3.255 13.901 1.00 91.44 90 THR A C 1
ATOM 717 O O . THR A 1 90 ? 4.115 -2.738 15.013 1.00 91.44 90 THR A O 1
ATOM 720 N N . THR A 1 91 ? 5.042 -3.372 13.081 1.00 91.75 91 THR A N 1
ATOM 721 C CA . THR A 1 91 ? 6.380 -2.856 13.386 1.00 91.75 91 THR A CA 1
ATOM 722 C C . THR A 1 91 ? 6.945 -2.140 12.167 1.00 91.75 91 THR A C 1
ATOM 724 O O . THR A 1 91 ? 6.398 -2.253 11.074 1.00 91.75 91 THR A O 1
ATOM 727 N N . ALA A 1 92 ? 8.084 -1.463 12.313 1.00 89.31 92 ALA A N 1
ATOM 728 C CA . ALA A 1 92 ? 8.798 -0.903 11.165 1.00 89.31 92 ALA A CA 1
ATOM 729 C C . ALA A 1 92 ? 9.210 -1.971 10.127 1.00 89.31 92 ALA A C 1
ATOM 731 O O . ALA A 1 92 ? 9.380 -1.649 8.962 1.00 89.31 92 ALA A O 1
ATOM 732 N N . LYS A 1 93 ? 9.368 -3.243 10.525 1.00 89.06 93 LYS A N 1
ATOM 733 C CA . LYS A 1 93 ? 9.701 -4.346 9.601 1.00 89.06 93 LYS A CA 1
ATOM 734 C C . LYS A 1 93 ? 8.472 -5.037 9.013 1.00 89.06 93 LYS A C 1
ATOM 736 O O . LYS A 1 93 ? 8.592 -5.752 8.028 1.00 89.06 93 LYS A O 1
ATOM 741 N N . THR A 1 94 ? 7.323 -4.873 9.659 1.00 91.50 94 THR A N 1
ATOM 742 C CA . THR A 1 94 ? 6.048 -5.499 9.292 1.00 91.50 94 THR A CA 1
ATOM 743 C C . THR A 1 94 ? 4.922 -4.470 9.429 1.00 91.50 94 THR A C 1
ATOM 745 O O . THR A 1 94 ? 4.098 -4.573 10.347 1.00 91.50 94 THR A O 1
ATOM 748 N N . PRO A 1 95 ? 4.929 -3.416 8.596 1.00 93.62 95 PRO A N 1
ATOM 749 C CA . PRO A 1 95 ? 3.950 -2.343 8.682 1.00 93.62 95 PRO A CA 1
ATOM 750 C C . PRO A 1 95 ? 2.592 -2.766 8.105 1.00 93.62 95 PRO A C 1
ATOM 752 O O . PRO A 1 95 ? 2.475 -3.739 7.359 1.00 93.62 95 PRO A O 1
ATOM 755 N N . LEU A 1 96 ? 1.553 -2.001 8.434 1.00 93.81 96 LEU A N 1
ATOM 756 C CA . LEU A 1 96 ? 0.270 -2.047 7.742 1.00 93.81 96 LEU A CA 1
ATOM 757 C C . LEU A 1 96 ? 0.422 -1.371 6.375 1.00 93.81 96 LEU A C 1
ATOM 759 O O . LEU A 1 96 ? 0.693 -0.171 6.314 1.00 93.81 96 LEU A O 1
ATOM 763 N N . LEU A 1 97 ? 0.226 -2.116 5.291 1.00 92.25 97 LEU A N 1
ATOM 764 C CA . LEU A 1 97 ? 0.337 -1.574 3.940 1.00 92.25 97 LEU A CA 1
ATOM 765 C C . LEU A 1 97 ? -0.944 -0.827 3.554 1.00 92.25 97 LEU A C 1
ATOM 767 O O . LEU A 1 97 ? -2.055 -1.299 3.815 1.00 92.25 97 LEU A O 1
ATOM 771 N N . VAL A 1 98 ? -0.790 0.326 2.906 1.00 92.50 98 VAL A N 1
ATOM 772 C CA . VAL A 1 98 ? -1.895 1.161 2.423 1.00 92.50 98 VAL A CA 1
ATOM 773 C C . VAL A 1 98 ? -1.732 1.418 0.931 1.00 92.50 98 VAL A C 1
ATOM 775 O O . VAL A 1 98 ? -0.812 2.122 0.512 1.00 92.50 98 VAL A O 1
ATOM 778 N N . ARG A 1 99 ? -2.673 0.891 0.145 1.00 90.75 99 ARG A N 1
ATOM 779 C CA . ARG A 1 99 ? -2.782 1.096 -1.305 1.00 90.75 99 ARG A CA 1
ATOM 780 C C . ARG A 1 99 ? -3.965 2.004 -1.614 1.00 90.75 99 ARG A C 1
ATOM 782 O O . ARG A 1 99 ? -5.039 1.854 -1.027 1.00 90.75 99 ARG A O 1
ATOM 789 N N . TYR A 1 100 ? -3.787 2.930 -2.548 1.00 88.44 100 TYR A N 1
ATOM 790 C CA . TYR A 1 100 ? -4.847 3.828 -3.010 1.00 88.44 100 TYR A CA 1
ATOM 791 C C . TYR A 1 100 ? -4.650 4.203 -4.488 1.00 88.44 100 TYR A C 1
ATOM 793 O O . TYR A 1 100 ? -3.517 4.172 -4.977 1.00 88.44 100 TYR A O 1
ATOM 801 N N . PRO A 1 101 ? -5.726 4.518 -5.235 1.00 82.75 101 PRO A N 1
ATOM 802 C CA . PRO A 1 101 ? -5.616 4.972 -6.615 1.00 82.75 101 PRO A CA 1
ATOM 803 C C . PRO A 1 101 ? -5.000 6.365 -6.677 1.00 82.75 101 PRO A C 1
ATOM 805 O O . PRO A 1 101 ? -5.264 7.212 -5.820 1.00 82.75 101 PRO A O 1
ATOM 808 N N . LEU A 1 102 ? -4.220 6.597 -7.728 1.00 76.06 102 LEU A N 1
ATOM 809 C CA . LEU A 1 102 ? -3.631 7.903 -8.021 1.00 76.06 102 LEU A CA 1
ATOM 810 C C . LEU A 1 102 ? -4.361 8.635 -9.150 1.00 76.06 102 LEU A C 1
ATOM 812 O O . LEU A 1 102 ? -4.288 9.860 -9.222 1.00 76.06 102 LEU A O 1
ATOM 816 N N . SER A 1 103 ? -5.113 7.919 -9.991 1.00 68.62 103 SER A N 1
ATOM 817 C CA . SER A 1 103 ? -6.039 8.524 -10.950 1.00 68.62 103 SER A CA 1
ATOM 818 C C . SER A 1 103 ? -7.372 7.776 -11.023 1.00 68.62 103 SER A C 1
ATOM 820 O O . SER A 1 103 ? -7.439 6.569 -10.802 1.00 68.62 103 SER A O 1
ATOM 822 N N . ASP A 1 104 ? -8.431 8.509 -11.380 1.00 56.97 104 ASP A N 1
ATOM 823 C CA . ASP A 1 104 ? -9.781 7.975 -11.633 1.00 56.97 104 ASP A CA 1
ATOM 824 C C . ASP A 1 104 ? -9.913 7.335 -13.026 1.00 56.97 104 ASP A C 1
ATOM 826 O O . ASP A 1 104 ? -11.013 7.007 -13.480 1.00 56.97 104 ASP A O 1
ATOM 830 N N . ALA A 1 105 ? -8.801 7.182 -13.751 1.00 55.38 105 ALA A N 1
ATOM 831 C CA . ALA A 1 105 ? -8.828 6.537 -15.046 1.00 55.38 105 ALA A CA 1
ATOM 832 C C . ALA A 1 105 ? -9.183 5.062 -14.830 1.00 55.38 105 ALA A C 1
ATOM 834 O O . ALA A 1 105 ? -8.362 4.282 -14.351 1.00 55.38 105 ALA A O 1
ATOM 835 N N . ASN A 1 106 ? -10.407 4.682 -15.212 1.00 50.28 106 ASN A N 1
ATOM 836 C CA . ASN A 1 106 ? -10.788 3.301 -15.500 1.00 50.28 106 ASN A CA 1
ATOM 837 C C . ASN A 1 106 ? -9.896 2.798 -16.641 1.00 50.28 106 ASN A C 1
ATOM 839 O O . ASN A 1 106 ? -10.298 2.758 -17.808 1.00 50.28 106 ASN A O 1
ATOM 843 N N . SER A 1 107 ? -8.641 2.492 -16.330 1.00 51.22 107 SER A N 1
ATOM 844 C CA . SER A 1 107 ? -7.703 1.998 -17.310 1.00 51.22 107 SER A CA 1
ATOM 845 C C . SER A 1 107 ? -8.153 0.586 -17.668 1.00 51.22 107 SER A C 1
ATOM 847 O O . SER A 1 107 ? -8.328 -0.281 -16.815 1.00 51.22 107 SER A O 1
ATOM 849 N N . LYS A 1 108 ? -8.340 0.320 -18.963 1.00 54.97 108 LYS A N 1
ATOM 850 C CA . LYS A 1 108 ? -8.549 -1.042 -19.494 1.00 54.97 108 LYS A CA 1
ATOM 851 C C . LYS A 1 108 ? -7.302 -1.931 -19.320 1.00 54.97 108 LYS A C 1
ATOM 853 O O . LYS A 1 108 ? -7.171 -2.957 -19.982 1.00 54.97 108 LYS A O 1
ATOM 858 N N . CYS A 1 109 ? -6.341 -1.501 -18.513 1.00 57.75 109 CYS A N 1
ATOM 859 C CA . CYS A 1 109 ? -5.018 -2.075 -18.429 1.00 57.75 109 CYS A CA 1
ATOM 860 C C . CYS A 1 109 ? -4.941 -3.072 -17.281 1.00 57.75 109 CYS A C 1
ATOM 862 O O . CYS A 1 109 ? -5.619 -2.939 -16.267 1.00 57.75 109 CYS A O 1
ATOM 864 N N . LYS A 1 110 ? -4.109 -4.103 -17.459 1.00 64.62 110 LYS A N 1
ATOM 865 C CA . LYS A 1 110 ? -3.969 -5.184 -16.473 1.00 64.62 110 LYS A CA 1
ATOM 866 C C . LYS A 1 110 ? -3.390 -4.704 -15.139 1.00 64.62 110 LYS A C 1
ATOM 868 O O . LYS A 1 110 ? -3.615 -5.355 -14.127 1.00 64.62 110 LYS A O 1
ATOM 873 N N . ILE A 1 111 ? -2.660 -3.587 -15.146 1.00 67.25 111 ILE A N 1
ATOM 874 C CA . ILE A 1 111 ? -2.088 -2.978 -13.946 1.00 67.25 111 ILE A CA 1
ATOM 875 C C . ILE A 1 111 ? -2.881 -1.695 -13.647 1.00 67.25 111 ILE A C 1
ATOM 877 O O . ILE A 1 111 ? -2.849 -0.767 -14.462 1.00 67.25 111 ILE A O 1
ATOM 881 N N . PRO A 1 112 ? -3.631 -1.640 -12.532 1.00 69.44 112 PRO A N 1
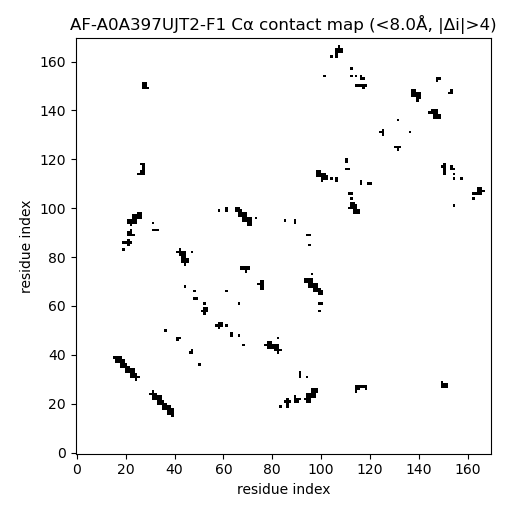ATOM 882 C CA . PRO A 1 112 ? -4.386 -0.452 -12.148 1.00 69.44 112 PRO A CA 1
ATOM 883 C C . PRO A 1 112 ? -3.439 0.664 -11.692 1.00 69.44 112 PRO A C 1
ATOM 885 O O . PRO A 1 112 ? -2.450 0.374 -11.025 1.00 69.44 112 PRO A O 1
ATOM 888 N N . HIS A 1 113 ? -3.763 1.930 -11.991 1.00 76.50 113 HIS A N 1
ATOM 889 C CA . HIS A 1 113 ? -2.944 3.077 -11.576 1.00 76.50 113 HIS A CA 1
ATOM 890 C C . HIS A 1 113 ? -3.159 3.410 -10.091 1.00 76.50 113 HIS A C 1
ATOM 892 O O . HIS A 1 113 ? -3.980 4.241 -9.690 1.00 76.50 113 HIS A O 1
ATOM 898 N N . THR A 1 114 ? -2.408 2.699 -9.264 1.00 80.56 114 THR A N 1
ATOM 899 C CA . THR A 1 114 ? -2.373 2.826 -7.808 1.00 80.56 114 THR A CA 1
ATOM 900 C C . THR A 1 114 ? -0.991 3.243 -7.330 1.00 80.56 114 THR A C 1
ATOM 902 O O . THR A 1 114 ? -0.019 3.151 -8.075 1.00 80.56 114 THR A O 1
ATOM 905 N N . SER A 1 115 ? -0.884 3.624 -6.061 1.00 78.88 115 SER A N 1
ATOM 906 C CA . SER A 1 115 ? 0.405 3.848 -5.403 1.00 78.88 115 SER A CA 1
ATOM 907 C C . SER A 1 115 ? 1.310 2.605 -5.356 1.00 78.88 115 SER A C 1
ATOM 909 O O . SER A 1 115 ? 2.446 2.718 -4.931 1.00 78.88 115 SER A O 1
ATOM 911 N N . GLY A 1 116 ? 0.820 1.426 -5.753 1.00 79.38 116 GLY A N 1
ATOM 912 C CA . GLY A 1 116 ? 1.579 0.176 -5.798 1.00 79.38 116 GLY A CA 1
ATOM 913 C C . GLY A 1 116 ? 1.826 -0.385 -7.194 1.00 79.38 116 GLY A C 1
ATOM 914 O O . GLY A 1 116 ? 2.131 -1.566 -7.344 1.00 79.38 116 GLY A O 1
ATOM 915 N N . SER A 1 117 ? 1.628 0.408 -8.240 1.00 82.75 117 SER A N 1
ATOM 916 C CA . SER A 1 117 ? 1.683 -0.063 -9.623 1.00 82.75 117 SER A CA 1
ATOM 917 C C . SER A 1 117 ? 3.070 -0.572 -10.030 1.00 82.75 117 SER A C 1
ATOM 919 O O . SER A 1 117 ? 3.157 -1.579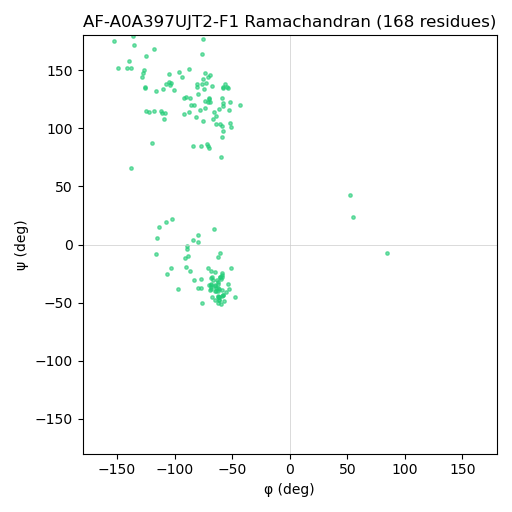 -10.735 1.00 82.75 117 SER A O 1
ATOM 921 N N . LEU A 1 118 ? 4.154 0.060 -9.566 1.00 83.44 118 LEU A N 1
ATOM 922 C CA . LEU A 1 118 ? 5.519 -0.418 -9.813 1.00 83.44 118 LEU A CA 1
ATOM 923 C C . LEU A 1 118 ? 5.784 -1.727 -9.061 1.00 83.44 118 LEU A C 1
ATOM 925 O O . LEU A 1 118 ? 6.413 -2.635 -9.606 1.00 83.44 118 LEU A O 1
ATOM 929 N N . SER A 1 119 ? 5.271 -1.854 -7.835 1.00 80.50 119 SER A N 1
ATOM 930 C CA . SER A 1 119 ? 5.348 -3.098 -7.056 1.00 80.50 119 SER A CA 1
ATOM 931 C C . SER A 1 119 ? 4.608 -4.243 -7.760 1.00 80.50 119 SER A C 1
ATOM 933 O O . SER A 1 119 ? 5.169 -5.323 -7.946 1.00 80.50 119 SER A O 1
ATOM 935 N N . LEU A 1 120 ? 3.398 -3.987 -8.264 1.00 80.44 120 LEU A N 1
ATOM 936 C CA . LEU A 1 120 ? 2.628 -4.946 -9.064 1.00 80.44 120 LEU A CA 1
ATOM 937 C C . LEU A 1 120 ? 3.345 -5.326 -10.367 1.00 80.44 120 LEU A C 1
ATOM 939 O O . LEU A 1 120 ? 3.348 -6.496 -10.753 1.00 80.44 120 LEU A O 1
ATOM 943 N N . LEU A 1 121 ?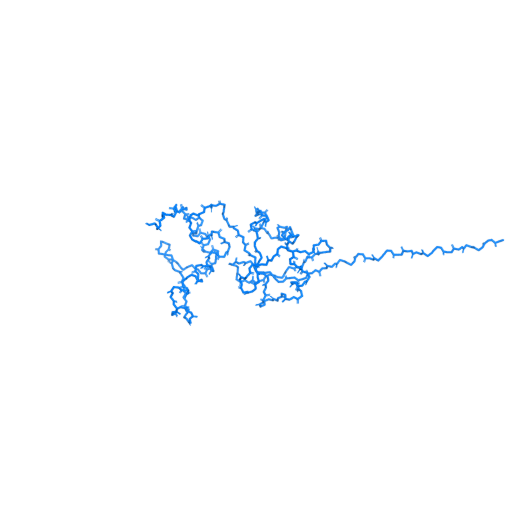 3.982 -4.361 -11.038 1.00 84.94 121 LEU A N 1
ATOM 944 C CA . LEU A 1 121 ? 4.784 -4.628 -12.229 1.00 84.94 121 LEU A CA 1
ATOM 945 C C . LEU A 1 121 ? 5.976 -5.541 -11.903 1.00 84.94 121 LEU A C 1
ATOM 947 O O . LEU A 1 121 ? 6.210 -6.505 -12.630 1.00 84.94 121 LEU A O 1
ATOM 951 N N . ARG A 1 122 ? 6.693 -5.288 -10.797 1.00 85.19 122 ARG A N 1
ATOM 952 C CA . ARG A 1 122 ? 7.776 -6.165 -10.312 1.00 85.19 122 ARG A CA 1
ATOM 953 C C . ARG A 1 122 ? 7.282 -7.584 -10.073 1.00 85.19 122 ARG A C 1
ATOM 955 O O . ARG A 1 122 ? 7.898 -8.521 -10.574 1.00 85.19 122 ARG A O 1
ATOM 962 N N . GLU A 1 123 ? 6.168 -7.748 -9.362 1.00 83.06 123 GLU A N 1
ATOM 963 C CA . GLU A 1 123 ? 5.581 -9.068 -9.110 1.00 83.06 123 GLU A CA 1
ATOM 964 C C . GLU A 1 123 ? 5.258 -9.810 -10.415 1.00 83.06 123 GLU A C 1
ATOM 966 O O . GLU A 1 123 ? 5.548 -11.001 -10.544 1.00 83.06 123 GLU A O 1
ATOM 971 N N . GLU A 1 124 ? 4.678 -9.122 -11.399 1.00 85.38 124 GLU A N 1
ATOM 972 C CA . GLU A 1 124 ? 4.306 -9.728 -12.678 1.00 85.38 124 GLU A CA 1
ATOM 973 C C . GLU A 1 124 ? 5.529 -10.116 -13.522 1.00 85.38 124 GLU A C 1
ATOM 975 O O . GLU A 1 124 ? 5.564 -11.195 -14.120 1.00 85.38 124 GLU A O 1
ATOM 980 N N . VAL A 1 125 ? 6.571 -9.279 -13.521 1.00 88.31 125 VAL A N 1
ATOM 981 C CA . VAL A 1 125 ? 7.855 -9.586 -14.162 1.00 88.31 125 VAL A CA 1
ATOM 982 C C . VAL A 1 125 ? 8.497 -10.816 -13.525 1.00 88.31 125 VAL A C 1
ATOM 984 O O . VAL A 1 125 ? 8.861 -11.744 -14.242 1.00 88.31 125 VAL A O 1
ATOM 987 N N . VAL A 1 126 ? 8.554 -10.891 -12.195 1.00 88.06 126 VAL A N 1
ATOM 988 C CA . VAL A 1 126 ? 9.143 -12.031 -11.472 1.00 88.06 126 VAL A CA 1
ATOM 989 C C . VAL A 1 126 ? 8.356 -13.332 -11.693 1.00 88.06 126 VAL A C 1
ATOM 991 O O . VAL A 1 126 ? 8.944 -14.413 -11.784 1.00 88.06 126 VAL A O 1
ATOM 994 N N . LYS A 1 127 ? 7.024 -13.263 -11.827 1.00 86.94 127 LYS A N 1
ATOM 995 C CA . LYS A 1 127 ? 6.198 -14.429 -12.200 1.00 86.94 127 LYS A CA 1
ATOM 996 C C . LYS A 1 127 ? 6.534 -14.943 -13.598 1.00 86.94 127 LYS A C 1
ATOM 998 O O . LYS A 1 127 ? 6.547 -16.156 -13.817 1.00 86.94 127 LYS A O 1
ATOM 1003 N N . ARG A 1 128 ? 6.772 -14.028 -14.541 1.00 89.94 128 ARG A N 1
ATOM 1004 C CA . ARG A 1 128 ? 7.038 -14.351 -15.947 1.00 89.94 128 ARG A CA 1
ATOM 1005 C C . ARG A 1 128 ? 8.478 -14.803 -16.187 1.00 89.94 128 ARG A C 1
ATOM 1007 O O . ARG A 1 128 ? 8.693 -15.722 -16.971 1.00 89.94 128 ARG A O 1
ATOM 1014 N N . PHE A 1 129 ? 9.432 -14.195 -15.493 1.00 89.50 129 PHE A N 1
ATOM 1015 C CA . PHE A 1 129 ? 10.865 -14.435 -15.626 1.00 89.50 129 PHE A CA 1
ATOM 1016 C C . PHE A 1 129 ? 11.416 -14.924 -14.286 1.00 89.50 129 PHE A C 1
ATOM 1018 O O . PHE A 1 129 ? 11.865 -14.142 -13.451 1.00 89.50 129 PHE A O 1
ATOM 1025 N N . LYS A 1 130 ? 11.358 -16.242 -14.065 1.00 86.81 130 LYS A N 1
ATOM 1026 C CA . LYS A 1 130 ? 11.743 -16.858 -12.782 1.00 86.81 130 LYS A CA 1
ATOM 1027 C C . LYS A 1 130 ? 13.207 -16.611 -12.405 1.00 86.81 130 LYS A C 1
ATOM 1029 O O . LYS A 1 130 ? 13.510 -16.579 -11.220 1.00 86.81 130 LYS A O 1
ATOM 1034 N N . GLU A 1 131 ? 14.091 -16.417 -13.383 1.00 87.88 131 GLU A N 1
ATOM 1035 C CA . GLU A 1 131 ? 15.492 -16.027 -13.159 1.00 87.88 131 GLU A CA 1
ATOM 1036 C C . GLU A 1 131 ? 15.642 -14.698 -12.402 1.00 87.88 131 GLU A C 1
ATOM 1038 O O . GLU A 1 131 ? 16.583 -14.534 -11.636 1.00 87.88 131 GLU A O 1
ATOM 1043 N N . LEU A 1 132 ? 14.668 -13.789 -12.518 1.00 87.50 132 LEU A N 1
ATOM 1044 C CA . LEU A 1 132 ? 14.665 -12.508 -11.806 1.00 87.50 132 LEU A CA 1
ATOM 1045 C C . LEU A 1 132 ? 14.216 -12.627 -10.339 1.00 87.50 132 LEU A C 1
ATOM 1047 O O . LEU A 1 132 ? 14.127 -11.620 -9.646 1.00 87.50 132 LEU A O 1
ATOM 1051 N N . GLN A 1 133 ? 13.921 -13.835 -9.841 1.00 83.81 133 GLN A N 1
ATOM 1052 C CA . GLN A 1 133 ? 13.624 -14.052 -8.417 1.00 83.81 133 GLN A CA 1
ATOM 1053 C C . GLN A 1 133 ? 14.849 -13.847 -7.523 1.00 83.81 133 GLN A C 1
ATOM 1055 O O . GLN A 1 133 ? 14.696 -13.511 -6.351 1.00 83.81 133 GLN A O 1
ATOM 1060 N N . THR A 1 134 ? 16.043 -14.097 -8.059 1.00 83.88 134 THR A N 1
ATOM 1061 C CA . THR A 1 134 ? 17.306 -14.073 -7.308 1.00 83.88 134 THR A CA 1
ATOM 1062 C C . THR A 1 134 ? 18.266 -12.987 -7.772 1.00 83.88 134 THR A C 1
ATOM 1064 O O . THR A 1 134 ? 19.284 -12.776 -7.122 1.00 83.88 134 THR A O 1
ATOM 1067 N N . GLU A 1 135 ? 17.954 -12.313 -8.876 1.00 85.44 135 GLU A N 1
ATOM 1068 C CA . GLU A 1 135 ? 18.794 -11.287 -9.490 1.00 85.44 135 GLU A CA 1
ATOM 1069 C C . GLU A 1 135 ? 18.231 -9.889 -9.217 1.00 85.44 135 GLU A C 1
ATOM 1071 O O . GLU A 1 135 ? 17.014 -9.686 -9.169 1.00 85.44 135 GLU A O 1
ATOM 1076 N N . GLU A 1 136 ? 19.116 -8.903 -9.077 1.00 86.00 136 GLU A N 1
ATOM 1077 C CA . GLU A 1 136 ? 18.699 -7.503 -9.039 1.00 86.00 136 GLU A CA 1
ATOM 1078 C C . GLU A 1 136 ? 18.317 -7.027 -10.444 1.00 86.00 136 GLU A C 1
ATOM 1080 O O . GLU A 1 136 ? 19.039 -7.243 -11.418 1.00 86.00 136 GLU A O 1
ATOM 1085 N N . PHE A 1 137 ? 17.177 -6.342 -10.552 1.00 90.19 137 PHE A N 1
ATOM 1086 C CA . PHE A 1 137 ? 16.723 -5.756 -11.808 1.00 90.19 137 PHE A CA 1
ATOM 1087 C C . PHE A 1 137 ? 16.063 -4.392 -11.601 1.00 90.19 137 PHE A C 1
ATOM 1089 O O . PHE A 1 137 ? 15.436 -4.099 -10.572 1.00 90.19 137 PHE A O 1
ATOM 1096 N N . TYR A 1 138 ? 16.166 -3.572 -12.641 1.00 90.12 138 TYR A N 1
ATOM 1097 C CA . TYR A 1 138 ? 15.583 -2.242 -12.721 1.00 90.12 138 TYR A CA 1
ATOM 1098 C C . TYR A 1 138 ? 14.701 -2.122 -13.964 1.00 90.12 138 TYR A C 1
ATOM 1100 O O . TYR A 1 138 ? 14.799 -2.917 -14.900 1.00 90.12 138 TYR A O 1
ATOM 1108 N N . PHE A 1 139 ? 13.828 -1.117 -13.967 1.00 90.31 139 PHE A N 1
ATOM 1109 C CA . PHE A 1 139 ? 13.067 -0.739 -15.152 1.00 90.31 139 PHE A CA 1
ATOM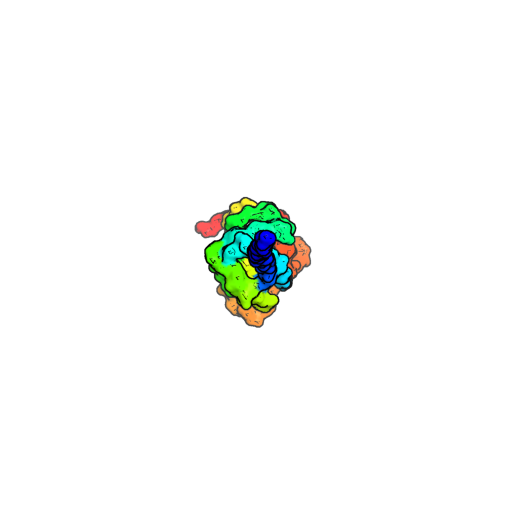 1110 C C . PHE A 1 139 ? 13.674 0.521 -15.745 1.00 90.31 139 PHE A C 1
ATOM 1112 O O . PHE A 1 139 ? 14.003 1.457 -15.020 1.00 90.31 139 PHE A O 1
ATOM 1119 N N . PHE A 1 140 ? 13.802 0.546 -17.064 1.00 90.06 140 PHE A N 1
ATOM 1120 C CA . PHE A 1 140 ? 14.342 1.674 -17.805 1.00 90.06 140 PHE A CA 1
ATOM 1121 C C . PHE A 1 140 ? 13.258 2.236 -18.716 1.00 90.06 140 PHE A C 1
ATOM 1123 O O . PHE A 1 140 ? 12.583 1.475 -19.410 1.00 90.06 140 PHE A O 1
ATOM 1130 N N . ASN A 1 141 ? 13.075 3.555 -18.703 1.00 85.25 141 ASN A N 1
ATOM 1131 C CA . ASN A 1 141 ? 12.219 4.218 -19.670 1.00 85.25 141 ASN A CA 1
ATOM 1132 C C . ASN A 1 141 ? 13.062 4.654 -20.874 1.00 85.25 141 ASN A C 1
ATOM 1134 O O . ASN A 1 141 ? 13.880 5.571 -20.789 1.00 85.25 141 ASN A O 1
ATOM 1138 N N . ASP A 1 142 ? 12.814 4.016 -22.014 1.00 84.38 142 ASP A N 1
ATOM 1139 C CA . ASP A 1 142 ? 13.517 4.299 -23.260 1.00 84.38 142 ASP A CA 1
ATOM 1140 C C . ASP A 1 142 ? 13.219 5.672 -23.869 1.00 84.38 142 ASP A C 1
ATOM 1142 O O . ASP A 1 142 ? 14.040 6.158 -24.650 1.00 84.38 142 ASP A O 1
ATOM 1146 N N . GLU A 1 143 ? 12.088 6.294 -23.545 1.00 82.19 143 GLU A N 1
ATOM 1147 C CA . GLU A 1 143 ? 11.690 7.595 -24.088 1.00 82.19 143 GLU A CA 1
ATOM 1148 C C . GLU A 1 143 ? 12.479 8.727 -23.431 1.00 82.19 143 GLU A C 1
ATOM 1150 O O . GLU A 1 143 ? 13.098 9.535 -24.121 1.00 82.19 143 GLU A O 1
ATOM 1155 N N . ILE A 1 144 ? 12.519 8.741 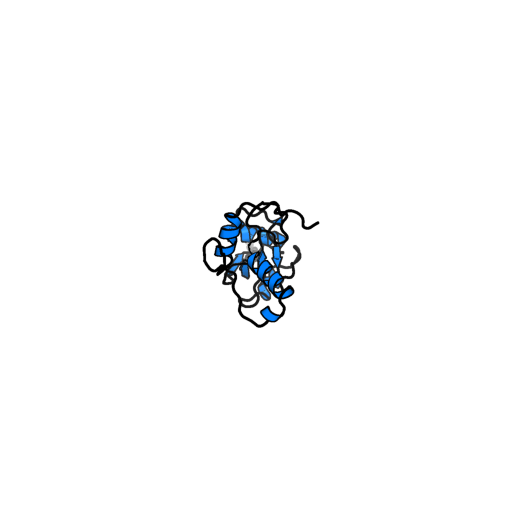-22.096 1.00 83.00 144 ILE A N 1
ATOM 1156 C CA . ILE A 1 144 ? 13.262 9.753 -21.326 1.00 83.00 144 ILE A CA 1
ATOM 1157 C C . ILE A 1 144 ? 14.715 9.349 -21.045 1.00 83.00 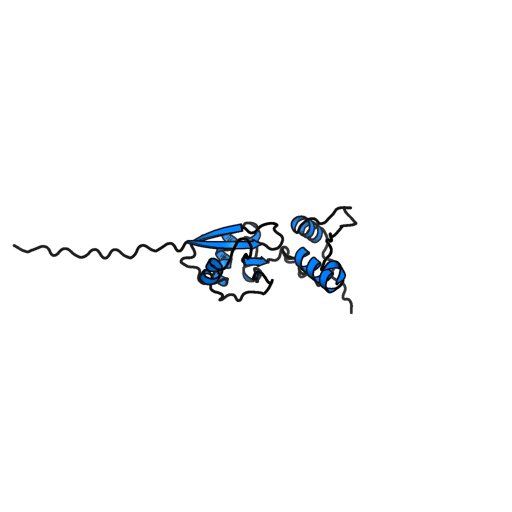144 ILE A C 1
ATOM 1159 O O . ILE A 1 144 ? 15.458 10.126 -20.450 1.00 83.00 144 ILE A O 1
ATOM 1163 N N . LYS A 1 145 ? 15.126 8.152 -21.489 1.00 88.06 145 LYS A N 1
ATOM 1164 C CA . LYS A 1 145 ? 16.471 7.585 -21.306 1.00 88.06 145 LYS A CA 1
ATOM 1165 C C . LYS A 1 145 ? 16.933 7.591 -19.845 1.00 88.06 145 LYS A C 1
ATOM 1167 O O . LYS A 1 145 ? 18.093 7.891 -19.567 1.00 88.06 145 LYS A O 1
ATOM 1172 N N . ASP A 1 146 ? 16.037 7.228 -18.932 1.00 87.69 146 ASP A N 1
ATOM 1173 C CA . ASP A 1 146 ? 16.319 7.208 -17.495 1.00 87.69 146 ASP A CA 1
ATOM 1174 C C . ASP A 1 146 ? 15.711 5.984 -16.797 1.00 87.69 146 ASP A C 1
ATOM 1176 O O . ASP A 1 146 ? 14.762 5.353 -17.272 1.00 87.69 146 ASP A O 1
ATOM 1180 N N . GLU A 1 147 ? 16.284 5.643 -15.649 1.00 89.62 147 GLU A N 1
ATOM 1181 C CA . GLU A 1 147 ? 15.831 4.557 -14.791 1.00 89.62 147 GLU A CA 1
ATOM 1182 C C . GLU A 1 147 ? 14.579 4.952 -13.995 1.00 89.62 147 GLU A C 1
ATOM 1184 O O . GLU A 1 147 ? 14.492 6.021 -13.389 1.00 89.62 147 GLU A O 1
ATOM 1189 N N . ILE A 1 148 ? 13.628 4.026 -13.897 1.00 88.69 148 ILE A N 1
ATOM 1190 C CA . ILE A 1 148 ? 12.479 4.136 -13.002 1.00 88.69 148 ILE A CA 1
ATOM 1191 C C . ILE A 1 148 ? 12.893 3.657 -11.607 1.00 88.69 148 ILE A C 1
ATOM 1193 O O . ILE A 1 148 ? 12.696 2.501 -11.224 1.00 88.69 148 ILE A O 1
ATOM 1197 N N . ARG A 1 149 ? 13.486 4.572 -10.840 1.00 83.00 149 ARG A N 1
ATOM 1198 C CA . ARG A 1 149 ? 14.122 4.258 -9.549 1.00 83.00 149 ARG A CA 1
ATOM 1199 C C . ARG A 1 149 ? 13.138 3.901 -8.441 1.00 83.00 149 ARG A C 1
ATOM 1201 O O . ARG A 1 149 ? 13.451 3.113 -7.555 1.00 83.00 149 ARG A O 1
ATOM 1208 N N . ASN A 1 150 ? 11.968 4.527 -8.442 1.00 80.12 150 ASN A N 1
ATOM 1209 C CA . ASN A 1 150 ? 10.978 4.381 -7.383 1.00 80.12 150 ASN A CA 1
ATOM 1210 C C . ASN A 1 150 ? 9.564 4.633 -7.916 1.00 80.12 150 ASN A C 1
ATOM 1212 O O . ASN A 1 150 ? 9.365 5.018 -9.072 1.00 80.12 150 ASN A O 1
ATOM 1216 N N . GLU A 1 151 ? 8.575 4.424 -7.051 1.00 79.00 151 GLU A N 1
ATOM 1217 C CA . GLU A 1 151 ? 7.172 4.598 -7.408 1.00 79.00 151 GLU A CA 1
ATOM 1218 C C . GLU A 1 151 ? 6.839 6.043 -7.799 1.00 79.00 151 GLU A C 1
ATOM 1220 O O . GLU A 1 151 ? 6.009 6.257 -8.670 1.00 79.00 151 GLU A O 1
ATOM 1225 N N . TYR A 1 152 ? 7.492 7.053 -7.213 1.00 76.94 152 TYR A N 1
ATOM 1226 C CA . TYR A 1 152 ? 7.254 8.448 -7.591 1.00 76.94 152 TYR A CA 1
ATOM 1227 C C . TYR A 1 152 ? 7.612 8.693 -9.063 1.00 76.94 152 TYR A C 1
ATOM 1229 O O . TYR A 1 152 ? 6.786 9.215 -9.811 1.00 76.94 152 TYR A O 1
ATOM 1237 N N . ASN A 1 153 ? 8.791 8.239 -9.504 1.00 80.12 153 ASN A N 1
ATOM 1238 C CA . ASN A 1 153 ? 9.180 8.285 -10.915 1.00 80.12 153 ASN A CA 1
ATOM 1239 C C . ASN A 1 153 ? 8.194 7.503 -11.795 1.00 80.12 153 ASN A C 1
ATOM 1241 O O . ASN A 1 153 ? 7.777 8.000 -12.837 1.00 80.12 153 ASN A O 1
ATOM 1245 N N . PHE A 1 154 ? 7.791 6.302 -11.365 1.00 83.62 154 PHE A N 1
ATOM 1246 C CA . PHE A 1 154 ? 6.840 5.479 -12.114 1.00 83.62 154 PHE A CA 1
ATOM 1247 C C . PHE A 1 154 ? 5.476 6.161 -12.271 1.00 83.62 154 PHE A C 1
ATOM 1249 O O . PHE A 1 154 ? 4.928 6.200 -13.366 1.00 83.62 154 PHE A O 1
ATOM 1256 N N . ASN A 1 155 ? 4.946 6.749 -11.202 1.00 77.00 155 ASN A N 1
ATOM 1257 C CA . ASN A 1 155 ? 3.641 7.400 -11.212 1.00 77.00 155 ASN A CA 1
ATOM 1258 C C . ASN A 1 155 ? 3.633 8.675 -12.059 1.00 77.00 155 ASN A C 1
ATOM 1260 O O . ASN A 1 155 ? 2.630 8.945 -12.713 1.00 77.00 155 ASN A O 1
ATOM 1264 N N . ILE A 1 156 ? 4.737 9.433 -12.100 1.00 78.06 156 ILE A N 1
ATOM 1265 C CA . ILE A 1 156 ? 4.877 10.554 -13.043 1.00 78.06 156 ILE A CA 1
ATOM 1266 C C . ILE A 1 156 ? 4.762 10.033 -14.474 1.00 78.06 156 ILE A C 1
ATOM 1268 O O . ILE A 1 156 ? 3.909 10.509 -15.220 1.00 78.06 156 ILE A O 1
ATOM 1272 N N . LEU A 1 157 ? 5.531 8.996 -14.821 1.00 79.69 157 LEU A N 1
ATOM 1273 C CA . LEU A 1 157 ? 5.500 8.396 -16.156 1.00 79.69 157 LEU A CA 1
ATOM 1274 C C . LEU A 1 157 ? 4.103 7.894 -16.538 1.00 79.69 157 LEU A C 1
ATOM 1276 O O . LEU A 1 157 ? 3.632 8.142 -17.646 1.00 79.69 157 LEU A O 1
ATOM 1280 N N . VAL A 1 158 ? 3.409 7.223 -15.617 1.00 75.56 158 VAL A N 1
ATOM 1281 C CA . VAL A 1 158 ? 2.030 6.759 -15.839 1.00 75.56 158 VAL A CA 1
ATOM 1282 C C . VAL A 1 158 ? 1.044 7.929 -15.955 1.00 75.56 158 VAL A C 1
ATOM 1284 O O . VAL A 1 158 ? 0.051 7.822 -16.667 1.00 75.56 158 VAL A O 1
ATOM 1287 N N . SER A 1 159 ? 1.294 9.053 -15.279 1.00 71.25 159 SER A N 1
ATOM 1288 C CA . SER A 1 159 ? 0.431 10.240 -15.357 1.00 71.25 159 SER A CA 1
ATOM 1289 C C . SER A 1 159 ? 0.613 11.058 -16.638 1.00 71.25 159 SER A C 1
ATOM 1291 O O . SER A 1 159 ? -0.335 11.698 -17.087 1.00 71.25 159 SER A O 1
ATOM 1293 N N . GLU A 1 160 ? 1.817 11.039 -17.212 1.00 73.12 160 GLU A N 1
ATOM 1294 C CA . GLU A 1 160 ? 2.166 11.745 -18.449 1.00 73.12 160 GLU A CA 1
ATOM 1295 C C . GLU A 1 160 ? 1.840 10.921 -19.695 1.00 73.12 160 GLU A C 1
ATOM 1297 O O . GLU A 1 160 ? 1.635 11.473 -20.776 1.00 73.12 160 GLU A O 1
ATOM 1302 N N . THR A 1 161 ? 1.761 9.599 -19.550 1.00 67.50 161 THR A N 1
ATOM 1303 C CA . THR A 1 161 ? 1.283 8.733 -20.619 1.00 67.50 161 THR A CA 1
ATOM 1304 C C . THR A 1 161 ? -0.226 8.886 -20.745 1.00 67.50 161 THR A C 1
ATOM 1306 O O . THR A 1 161 ? -0.983 8.670 -19.795 1.00 67.50 161 THR A O 1
ATOM 1309 N N . GLU A 1 162 ? -0.695 9.255 -21.941 1.00 59.81 162 GLU A N 1
ATOM 1310 C CA . GLU A 1 162 ? -2.119 9.145 -22.235 1.00 59.81 162 GLU A CA 1
ATOM 1311 C C . GLU A 1 162 ? -2.540 7.702 -21.946 1.00 59.81 162 GLU A C 1
ATOM 1313 O O . GLU A 1 162 ? -1.818 6.774 -22.334 1.00 59.81 162 GLU A O 1
ATOM 1318 N N . PRO A 1 163 ? -3.670 7.471 -21.251 1.00 57.09 163 PRO A N 1
ATOM 1319 C CA . PRO A 1 163 ? -4.143 6.124 -21.029 1.00 57.09 163 PRO A CA 1
ATOM 1320 C C . PRO A 1 163 ? -4.367 5.504 -22.399 1.00 57.09 163 PRO A C 1
ATOM 1322 O O . PRO A 1 163 ? -5.376 5.764 -23.057 1.00 57.09 163 PRO A O 1
ATOM 1325 N N . ASN A 1 164 ? -3.423 4.663 -22.825 1.00 47.44 164 ASN A N 1
ATOM 1326 C CA . ASN A 1 164 ? -3.643 3.780 -23.944 1.00 47.44 164 ASN A CA 1
ATOM 1327 C C . ASN A 1 164 ? -4.934 3.057 -23.591 1.00 47.44 164 ASN A C 1
ATOM 1329 O O . ASN A 1 164 ? -5.011 2.375 -22.563 1.00 47.44 164 ASN A O 1
ATOM 1333 N N . ALA A 1 165 ? -5.982 3.263 -24.390 1.00 47.50 165 ALA A N 1
ATOM 1334 C CA . ALA A 1 165 ? -7.156 2.422 -24.326 1.00 47.50 165 ALA A CA 1
ATOM 1335 C C . ALA A 1 165 ? -6.623 1.030 -24.622 1.00 47.50 165 ALA A C 1
ATOM 1337 O O . ALA A 1 165 ? -6.436 0.718 -25.790 1.00 47.50 165 ALA A O 1
ATOM 1338 N N . CYS A 1 166 ? -6.263 0.278 -23.575 1.00 49.44 166 CYS A N 1
ATOM 1339 C CA . CYS A 1 166 ? -5.567 -0.990 -23.679 1.00 49.44 166 CYS A CA 1
ATOM 1340 C C . CYS A 1 166 ? -6.364 -1.829 -24.682 1.00 49.44 166 CYS A C 1
ATOM 1342 O O . CYS A 1 166 ? -7.484 -2.261 -24.393 1.00 49.44 166 CYS A O 1
ATOM 1344 N N . GLN A 1 167 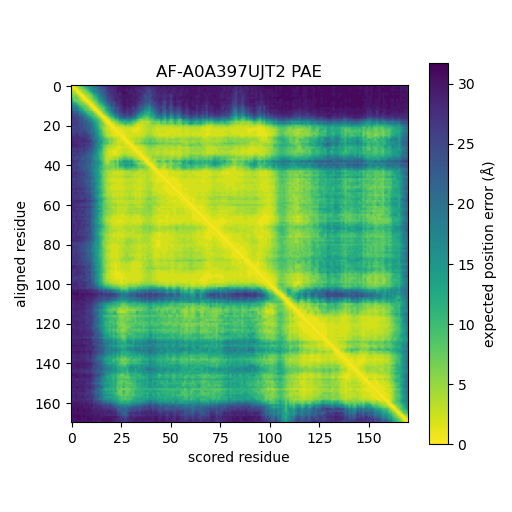? -5.860 -1.893 -25.920 1.00 40.88 167 GLN A N 1
ATOM 1345 C CA . GLN A 1 167 ? -6.550 -2.555 -27.010 1.00 40.88 167 GLN A CA 1
ATOM 1346 C C . GLN A 1 167 ? -6.484 -4.028 -26.657 1.00 40.88 167 GLN A C 1
ATOM 1348 O O . GLN A 1 167 ? -5.412 -4.556 -26.354 1.00 40.88 167 GLN A O 1
ATOM 1353 N N . GLY A 1 168 ? -7.662 -4.639 -26.561 1.00 39.34 168 GLY A N 1
ATOM 1354 C CA . GLY A 1 168 ? -7.810 -6.009 -26.109 1.00 39.34 168 GLY A CA 1
ATOM 1355 C C . GLY A 1 168 ? -6.895 -6.922 -26.909 1.00 39.34 168 GLY A C 1
ATOM 1356 O O . GLY A 1 168 ? -6.995 -6.992 -28.129 1.00 39.34 168 GLY A O 1
ATOM 1357 N N . LEU A 1 169 ? -6.022 -7.639 -26.207 1.00 35.25 169 LEU A N 1
ATOM 1358 C CA . LEU A 1 169 ? -5.550 -8.927 -26.690 1.00 35.25 169 LEU A CA 1
ATOM 1359 C C . LEU A 1 169 ? -6.743 -9.887 -26.581 1.00 35.25 169 LEU A C 1
ATOM 1361 O O . LEU A 1 169 ? -6.915 -10.549 -25.556 1.00 35.25 169 LEU A O 1
ATOM 1365 N N . THR A 1 170 ? -7.610 -9.852 -27.593 1.00 34.88 170 THR A N 1
ATOM 1366 C CA . THR A 1 170 ? -8.560 -10.918 -27.946 1.00 34.88 170 THR A CA 1
ATOM 1367 C C . THR A 1 170 ? -7.998 -11.707 -29.106 1.00 34.88 170 THR A C 1
ATOM 1369 O O . THR A 1 170 ? -7.559 -11.039 -30.069 1.00 34.88 170 THR A O 1
#